Protein AF-A0A838UQ72-F1 (afdb_monomer_lite)

Sequence (145 aa):
MSDSTTVSTTEPTSYPPSIPEDFHILLYGVDNAYLSFDTEVSEAIYERLMEEQYQARKARTDRNAAYCSPWLDAQVYPTGANGFGILINKADTWTIKVQKGNEHRPGVYLEMRSRILHTHPGGVFAATEEAVTWIRETLFVDAPD

Foldseek 3Di:
DDDDDDDDDDDPPPDPPDDPPPPDQPQAFDQKDKDFDQDAFDPVLQVVLVVQLVVQLCCCVVPVDWDQDPQLNWTWHNAADVRFATWTGHPVQWTWGAGGDDPVGHRTIIIGHDPDRHGDRVYPVVVVVVVVVSCCVRRVVVPDD

pLDDT: mean 76.57, std 14.95, range [43.53, 96.38]

Structure (mmCIF, N/CA/C/O backbone):
data_AF-A0A838UQ72-F1
#
_entry.id   AF-A0A838UQ72-F1
#
loop_
_atom_site.group_PDB
_atom_site.id
_atom_site.type_symbol
_atom_site.label_atom_id
_atom_site.label_alt_id
_atom_site.label_comp_id
_atom_site.label_asym_id
_atom_site.label_entity_id
_atom_site.label_seq_id
_atom_site.pdbx_PDB_ins_code
_atom_site.Cartn_x
_atom_site.Cartn_y
_atom_site.Cartn_z
_atom_site.occupancy
_atom_site.B_iso_or_equiv
_atom_site.auth_seq_id
_atom_site.auth_comp_id
_atom_site.auth_asym_id
_atom_site.auth_atom_id
_atom_site.pdbx_PDB_model_num
ATOM 1 N N . MET A 1 1 ? 10.412 -71.325 -40.799 1.00 46.81 1 MET A N 1
ATOM 2 C CA . MET A 1 1 ? 11.378 -70.317 -41.279 1.00 46.81 1 MET A CA 1
ATOM 3 C C . MET A 1 1 ? 10.551 -69.211 -41.928 1.00 46.81 1 MET A C 1
ATOM 5 O O . MET A 1 1 ? 10.383 -69.226 -43.131 1.00 46.81 1 MET A O 1
ATOM 9 N N . SER A 1 2 ? 9.681 -68.536 -41.177 1.00 43.53 2 SER A N 1
ATOM 10 C CA . SER A 1 2 ? 9.929 -67.417 -40.246 1.00 43.53 2 SER A CA 1
ATOM 11 C C . SER A 1 2 ? 9.926 -66.086 -41.002 1.00 43.53 2 SER A C 1
ATOM 13 O O . SER A 1 2 ? 10.975 -65.605 -41.417 1.00 43.53 2 SER A O 1
ATOM 15 N N . ASP A 1 3 ? 8.716 -65.545 -41.178 1.00 44.94 3 ASP A N 1
ATOM 16 C CA . ASP A 1 3 ? 8.443 -64.187 -41.652 1.00 44.94 3 ASP A CA 1
ATOM 17 C C . ASP A 1 3 ? 9.057 -63.160 -40.696 1.00 44.94 3 ASP A C 1
ATOM 19 O O . ASP A 1 3 ? 8.754 -63.137 -39.501 1.00 44.94 3 ASP A O 1
ATOM 23 N N . SER A 1 4 ? 9.922 -62.300 -41.229 1.00 51.72 4 SER A N 1
ATOM 24 C CA . SER A 1 4 ? 10.493 -61.173 -40.496 1.00 51.72 4 SER A CA 1
ATOM 25 C C . SER A 1 4 ? 9.602 -59.954 -40.711 1.00 51.72 4 SER A C 1
ATOM 27 O O . SER A 1 4 ? 9.665 -59.287 -41.741 1.00 51.72 4 SER A O 1
ATOM 29 N N . THR A 1 5 ? 8.727 -59.688 -39.743 1.00 51.62 5 THR A N 1
ATOM 30 C CA . THR A 1 5 ? 7.924 -58.461 -39.698 1.00 51.62 5 THR A CA 1
ATOM 31 C C . THR A 1 5 ? 8.826 -57.318 -39.243 1.00 51.62 5 THR A C 1
ATOM 33 O O . THR A 1 5 ? 9.248 -57.279 -38.088 1.00 51.62 5 THR A O 1
ATOM 36 N N . THR A 1 6 ? 9.149 -56.385 -40.136 1.00 52.19 6 THR A N 1
ATOM 37 C CA . THR A 1 6 ? 9.863 -55.160 -39.760 1.00 52.19 6 THR A CA 1
ATOM 38 C C . THR A 1 6 ? 8.868 -54.187 -39.129 1.00 52.19 6 THR A C 1
ATOM 40 O O . THR A 1 6 ? 8.055 -53.576 -39.817 1.00 52.19 6 THR A O 1
ATOM 43 N N . VAL A 1 7 ? 8.899 -54.070 -37.801 1.00 52.47 7 VAL A N 1
ATOM 44 C CA . VAL A 1 7 ? 8.164 -53.042 -37.053 1.00 52.47 7 VAL A CA 1
ATOM 45 C C . VAL A 1 7 ? 8.891 -51.712 -37.247 1.00 52.47 7 VAL A C 1
ATOM 47 O O . VAL A 1 7 ? 10.015 -51.541 -36.784 1.00 52.47 7 VAL A O 1
ATOM 50 N N . SER A 1 8 ? 8.260 -50.778 -37.957 1.00 48.88 8 SER A N 1
ATOM 51 C CA . SER A 1 8 ? 8.729 -49.396 -38.062 1.00 48.88 8 SER A CA 1
ATOM 52 C C . SER A 1 8 ? 8.309 -48.634 -36.807 1.00 48.88 8 SER A C 1
ATOM 54 O O . SER A 1 8 ? 7.170 -48.185 -36.697 1.00 48.88 8 SER A O 1
ATOM 56 N N . THR A 1 9 ? 9.222 -48.501 -35.851 1.00 47.47 9 THR A N 1
ATOM 57 C CA . THR A 1 9 ? 9.041 -47.653 -34.669 1.00 47.47 9 THR A CA 1
ATOM 58 C C . THR A 1 9 ? 9.218 -46.191 -35.081 1.00 47.47 9 THR A C 1
ATOM 60 O O . THR A 1 9 ? 10.336 -45.699 -35.183 1.00 47.47 9 THR A O 1
ATOM 63 N N . THR A 1 10 ? 8.125 -45.485 -35.362 1.00 50.22 10 THR A N 1
ATOM 64 C CA . THR A 1 10 ? 8.138 -44.017 -35.439 1.00 50.22 10 THR A CA 1
ATOM 65 C C . THR A 1 10 ? 8.247 -43.451 -34.025 1.00 50.22 10 THR A C 1
ATOM 67 O O . THR A 1 10 ? 7.302 -43.561 -33.243 1.00 50.22 10 THR A O 1
ATOM 70 N N . GLU A 1 11 ? 9.397 -42.868 -33.687 1.00 54.97 11 GLU A N 1
ATOM 71 C CA . GLU A 1 11 ? 9.562 -42.056 -32.478 1.00 54.97 11 GLU A CA 1
ATOM 72 C C . GLU A 1 11 ? 8.678 -40.796 -32.556 1.00 54.97 11 GLU A C 1
ATOM 74 O O . GLU A 1 11 ? 8.697 -40.105 -33.578 1.00 54.97 11 GLU A O 1
ATOM 79 N N . PRO A 1 12 ? 7.926 -40.435 -31.501 1.00 48.88 12 PRO A N 1
ATOM 80 C CA . PRO A 1 12 ? 7.257 -39.147 -31.430 1.00 48.88 12 PRO A CA 1
ATOM 81 C C . PRO A 1 12 ? 8.256 -38.094 -30.933 1.00 48.88 12 PRO A C 1
ATOM 83 O O . PRO A 1 12 ? 8.276 -37.740 -29.757 1.00 48.88 12 PRO A O 1
ATOM 86 N N . THR A 1 13 ? 9.103 -37.572 -31.817 1.00 53.75 13 THR A N 1
ATOM 87 C CA . THR A 1 13 ? 9.918 -36.382 -31.527 1.00 53.75 13 THR A CA 1
ATOM 88 C C . THR A 1 13 ? 9.158 -35.119 -31.919 1.00 53.75 13 THR A C 1
ATOM 90 O O . THR A 1 13 ? 9.531 -34.398 -32.839 1.00 53.75 13 THR A O 1
ATOM 93 N N . SER A 1 14 ? 8.074 -34.811 -31.202 1.00 50.12 14 SER A N 1
ATOM 94 C CA . SER A 1 14 ? 7.552 -33.442 -31.193 1.00 50.12 14 SER A CA 1
ATOM 95 C C . SER A 1 14 ? 8.212 -32.686 -30.043 1.00 50.12 14 SER A C 1
ATOM 97 O O . SER A 1 14 ? 7.702 -32.656 -28.921 1.00 50.12 14 SER A O 1
ATOM 99 N N . TYR A 1 15 ? 9.370 -32.085 -30.317 1.00 53.12 15 TYR A N 1
ATOM 100 C CA . TYR A 1 15 ? 9.830 -30.954 -29.515 1.00 53.12 15 TYR A CA 1
ATOM 101 C C . TYR A 1 15 ? 8.712 -29.897 -29.490 1.00 53.12 15 TYR A C 1
ATOM 103 O O . TYR A 1 15 ? 8.021 -29.738 -30.504 1.00 53.12 15 TYR A O 1
ATOM 111 N N . PRO A 1 16 ? 8.492 -29.184 -28.368 1.00 59.47 16 PRO A N 1
ATOM 112 C CA . PRO A 1 16 ? 7.578 -28.051 -28.3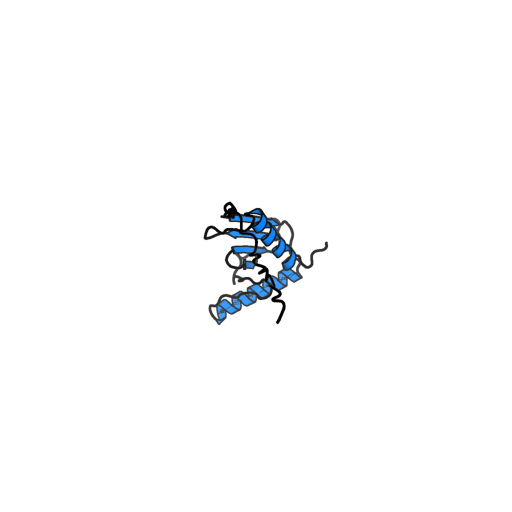90 1.00 59.47 16 PRO A CA 1
ATOM 113 C C . PRO A 1 16 ? 8.030 -27.082 -29.494 1.00 59.47 16 PRO A C 1
ATOM 115 O O . PRO A 1 16 ? 9.238 -26.973 -29.733 1.00 59.47 16 PRO A O 1
ATOM 118 N N . PRO A 1 17 ? 7.092 -26.421 -30.197 1.00 60.09 17 PRO A N 1
ATOM 119 C CA . PRO A 1 17 ? 7.436 -25.524 -31.290 1.00 60.09 17 PRO A CA 1
ATOM 120 C C . PRO A 1 17 ? 8.491 -24.526 -30.811 1.00 60.09 17 PRO A C 1
ATOM 122 O O . PRO A 1 17 ? 8.327 -23.885 -29.771 1.00 60.09 17 PRO A O 1
ATOM 125 N N . SER A 1 18 ? 9.596 -24.451 -31.555 1.00 65.62 18 SER A N 1
ATOM 126 C CA . SER A 1 18 ? 10.668 -23.490 -31.324 1.00 65.62 18 SER A CA 1
ATOM 127 C C . SER A 1 18 ? 10.061 -22.094 -31.258 1.00 65.62 18 SER A C 1
ATOM 129 O O . SER A 1 18 ? 9.354 -21.689 -32.185 1.00 65.62 18 SER A O 1
ATOM 131 N N . ILE A 1 19 ? 10.314 -21.381 -30.159 1.00 62.75 19 ILE A N 1
ATOM 132 C CA . ILE A 1 19 ? 9.922 -19.978 -30.019 1.00 62.75 19 ILE A CA 1
ATOM 133 C C . ILE A 1 19 ? 10.495 -19.234 -31.239 1.00 62.75 19 ILE A C 1
ATOM 135 O O . ILE A 1 19 ? 11.691 -19.387 -31.498 1.00 62.75 19 ILE A O 1
ATOM 139 N N . PRO A 1 20 ? 9.674 -18.504 -32.017 1.00 69.44 20 PRO A N 1
ATOM 140 C CA . PRO A 1 20 ? 10.144 -17.794 -33.202 1.00 69.44 20 PRO A CA 1
ATOM 141 C C . PRO A 1 20 ? 11.342 -16.898 -32.870 1.00 69.44 20 PRO A C 1
ATOM 143 O O . PRO A 1 20 ? 11.333 -16.236 -31.831 1.00 69.44 20 PRO A O 1
ATOM 146 N N . GLU A 1 21 ? 12.344 -16.859 -33.755 1.00 60.59 21 GLU A N 1
ATOM 147 C CA . GLU A 1 21 ? 13.595 -16.101 -33.560 1.00 60.59 21 GLU A CA 1
ATOM 148 C C . GLU A 1 21 ? 13.372 -14.587 -33.342 1.00 60.59 21 GLU A C 1
ATOM 150 O O . GLU A 1 21 ? 14.236 -13.923 -32.776 1.00 60.59 21 GLU A O 1
ATOM 155 N N . ASP A 1 22 ? 12.179 -14.075 -33.670 1.00 60.88 22 ASP A N 1
ATOM 156 C CA . ASP A 1 22 ? 11.775 -12.669 -33.515 1.00 60.88 22 ASP A CA 1
ATOM 157 C C . ASP A 1 22 ? 10.886 -12.398 -32.280 1.00 60.88 22 ASP A C 1
ATOM 159 O O . ASP A 1 22 ? 10.199 -11.373 -32.204 1.00 60.88 22 ASP A O 1
ATOM 163 N N . PHE A 1 23 ? 10.843 -13.300 -31.290 1.00 53.09 23 PHE A N 1
ATOM 164 C CA . PHE A 1 23 ? 10.134 -13.027 -30.036 1.00 53.09 23 PHE A CA 1
ATOM 165 C C . PHE A 1 23 ? 10.929 -12.046 -29.162 1.00 53.09 23 PHE A C 1
ATOM 167 O O . PHE A 1 23 ? 11.690 -12.422 -28.270 1.00 53.09 23 PHE A O 1
ATOM 174 N N . HIS A 1 24 ? 10.737 -10.754 -29.410 1.00 53.19 24 HIS A N 1
ATOM 175 C CA . HIS A 1 24 ? 11.262 -9.698 -28.557 1.00 53.19 24 HIS A CA 1
ATOM 176 C C . HIS A 1 24 ? 10.259 -9.375 -27.448 1.00 53.19 24 HIS A C 1
ATOM 178 O O . HIS A 1 24 ? 9.195 -8.806 -27.698 1.00 53.19 24 HIS A O 1
ATOM 184 N N . ILE A 1 25 ? 10.612 -9.682 -26.197 1.00 56.59 25 ILE A N 1
ATOM 185 C CA . ILE A 1 25 ? 9.906 -9.108 -25.050 1.00 56.59 25 ILE A CA 1
ATOM 186 C C . ILE A 1 25 ? 10.309 -7.636 -24.983 1.00 56.59 25 ILE A C 1
ATOM 188 O O . ILE A 1 25 ? 11.408 -7.296 -24.541 1.00 56.59 25 ILE A O 1
ATOM 192 N N . LEU A 1 26 ? 9.423 -6.752 -25.440 1.00 54.09 26 LEU A N 1
ATOM 193 C CA . LEU A 1 26 ? 9.561 -5.319 -25.214 1.00 54.09 26 LEU A CA 1
ATOM 194 C C . LEU A 1 26 ? 9.296 -5.050 -23.734 1.00 54.09 26 LEU A C 1
ATOM 196 O O . LEU A 1 26 ? 8.167 -4.864 -23.282 1.00 54.09 26 LEU A O 1
ATOM 200 N N . LEU A 1 27 ? 10.378 -5.085 -22.970 1.00 53.78 27 LEU A N 1
ATOM 201 C CA . LEU A 1 27 ? 10.423 -4.674 -21.584 1.00 53.78 27 LEU A CA 1
ATOM 202 C C . LEU A 1 27 ? 10.316 -3.143 -21.531 1.00 53.78 27 LEU A C 1
ATOM 204 O O . LEU A 1 27 ? 11.317 -2.433 -21.458 1.00 53.78 27 LEU A O 1
ATOM 208 N N . TYR A 1 28 ? 9.094 -2.620 -21.620 1.00 54.75 28 TYR A N 1
ATOM 209 C CA . TYR A 1 28 ? 8.838 -1.205 -21.371 1.00 54.75 28 TYR A CA 1
ATOM 210 C C . TYR A 1 28 ? 9.073 -0.936 -19.885 1.00 54.75 28 TYR A C 1
ATOM 212 O O . TYR A 1 28 ? 8.331 -1.424 -19.030 1.00 54.75 28 TYR A O 1
ATOM 220 N N . GLY A 1 29 ? 10.150 -0.215 -19.585 1.00 59.41 29 GLY A N 1
ATOM 221 C CA . GLY A 1 29 ? 10.480 0.165 -18.223 1.00 59.41 29 GLY A CA 1
ATOM 222 C C . GLY A 1 29 ? 9.523 1.233 -17.708 1.00 59.41 29 GLY A C 1
ATOM 223 O O . GLY A 1 29 ? 9.263 2.218 -18.398 1.00 59.41 29 GLY A O 1
ATOM 224 N N . VAL A 1 30 ? 8.991 1.033 -16.506 1.00 62.12 30 VAL A N 1
ATOM 225 C CA . VAL A 1 30 ? 8.250 2.076 -15.791 1.00 62.12 30 VAL A CA 1
ATOM 226 C C . VAL A 1 30 ? 9.215 2.727 -14.814 1.00 62.12 30 VAL A C 1
ATOM 228 O O . VAL A 1 30 ? 9.638 2.092 -13.849 1.00 62.12 30 VAL A O 1
ATOM 231 N N . ASP A 1 31 ? 9.561 3.989 -15.060 1.00 63.53 31 ASP A N 1
ATOM 232 C CA . ASP A 1 31 ? 10.383 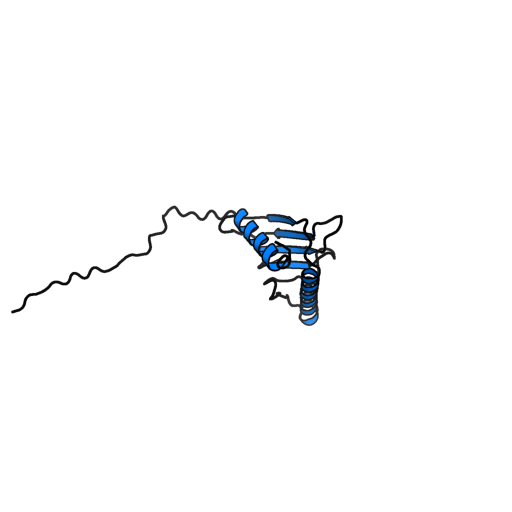4.753 -14.119 1.00 63.53 31 ASP A CA 1
ATOM 233 C C . ASP A 1 31 ? 9.539 5.195 -12.924 1.00 63.53 31 ASP A C 1
ATOM 235 O O . ASP A 1 31 ? 9.890 4.943 -11.776 1.00 63.53 31 ASP A O 1
ATOM 239 N N . ASN A 1 32 ? 8.389 5.826 -13.171 1.00 71.56 32 ASN A N 1
ATOM 240 C CA . ASN A 1 32 ? 7.461 6.199 -12.111 1.00 71.56 32 ASN A CA 1
ATOM 241 C C . ASN A 1 32 ? 6.017 6.200 -12.617 1.00 71.56 32 ASN A C 1
ATOM 243 O O . ASN A 1 32 ? 5.757 6.576 -13.761 1.00 71.56 32 ASN A O 1
ATOM 247 N N . ALA A 1 33 ? 5.078 5.847 -11.743 1.00 74.25 33 ALA A N 1
ATOM 248 C CA . ALA A 1 33 ? 3.650 6.044 -11.964 1.00 74.25 33 ALA A CA 1
ATOM 249 C C . ALA A 1 33 ? 2.990 6.571 -10.690 1.00 74.25 33 ALA A C 1
ATOM 251 O O . ALA A 1 33 ? 3.330 6.180 -9.573 1.00 74.25 33 ALA A O 1
ATOM 252 N N . TYR A 1 34 ? 2.036 7.471 -10.874 1.00 77.94 34 TYR A N 1
ATOM 253 C CA . TYR A 1 34 ? 1.326 8.140 -9.798 1.00 77.94 34 TYR A CA 1
ATOM 254 C C . TYR A 1 34 ? -0.161 7.929 -10.016 1.00 77.94 34 TYR A C 1
ATOM 256 O O . TYR A 1 34 ? -0.691 8.352 -11.043 1.00 77.94 34 TYR A O 1
ATOM 264 N N . LEU A 1 35 ? -0.821 7.273 -9.066 1.00 79.44 35 LEU A N 1
ATOM 265 C CA . LEU A 1 35 ? -2.254 7.006 -9.123 1.00 79.44 35 LEU A CA 1
ATOM 266 C C . LEU A 1 35 ? -2.910 7.563 -7.864 1.00 79.44 35 LEU A C 1
ATOM 268 O O . LEU A 1 35 ? -2.398 7.420 -6.754 1.00 79.44 35 LEU A O 1
ATOM 272 N N . SER A 1 36 ? -4.062 8.195 -8.029 1.00 82.12 36 SER A N 1
ATOM 273 C CA . SER A 1 36 ? -4.854 8.716 -6.922 1.00 82.12 36 SER A CA 1
ATOM 274 C C . SER A 1 36 ? -6.314 8.382 -7.133 1.00 82.12 36 SER A C 1
ATOM 276 O O . SER A 1 36 ? -6.835 8.594 -8.227 1.00 82.12 36 SER A O 1
ATOM 278 N N . PHE A 1 37 ? -6.967 7.925 -6.073 1.00 81.56 37 PHE A N 1
ATOM 279 C CA . PHE A 1 37 ? -8.370 7.544 -6.089 1.00 81.56 37 PHE A CA 1
ATOM 280 C C . PHE A 1 37 ? -9.116 8.397 -5.075 1.00 81.56 37 PHE A C 1
ATOM 282 O O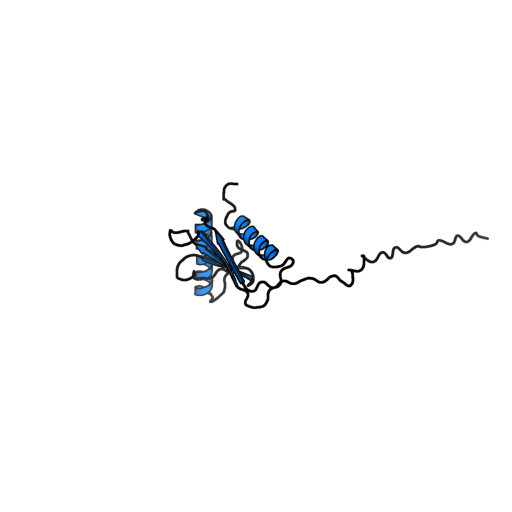 . PHE A 1 37 ? -8.750 8.434 -3.897 1.00 81.56 37 PHE A O 1
ATOM 289 N N . ASP A 1 38 ? -10.172 9.068 -5.528 1.00 82.25 38 ASP A N 1
ATOM 290 C CA . ASP A 1 38 ? -11.041 9.892 -4.681 1.00 82.25 38 ASP A CA 1
ATOM 291 C C . ASP A 1 38 ? -12.071 9.037 -3.923 1.00 82.25 38 ASP A C 1
ATOM 293 O O . ASP A 1 38 ? -13.250 9.356 -3.814 1.00 82.25 38 ASP A O 1
ATOM 297 N N . THR A 1 39 ? -11.632 7.868 -3.465 1.00 82.06 39 THR A N 1
ATOM 298 C CA . THR A 1 39 ? -12.447 6.902 -2.735 1.00 82.06 39 THR A CA 1
ATOM 299 C C . THR A 1 39 ? -11.725 6.560 -1.447 1.00 82.06 39 THR A C 1
ATOM 301 O O . THR A 1 39 ? -10.516 6.309 -1.434 1.00 82.06 39 THR A O 1
ATOM 304 N N . GLU A 1 40 ? -12.469 6.590 -0.351 1.00 83.56 40 GLU A N 1
ATOM 305 C CA . GLU A 1 40 ? -11.965 6.246 0.969 1.00 83.56 40 GLU A CA 1
ATOM 306 C C . GLU A 1 40 ? -12.138 4.753 1.228 1.00 83.56 40 GLU A C 1
ATOM 308 O O . GLU A 1 40 ? -13.155 4.165 0.862 1.00 83.56 40 GLU A O 1
ATOM 313 N N . VAL A 1 41 ? -11.149 4.147 1.885 1.00 85.94 41 VAL A N 1
ATOM 314 C CA . VAL A 1 41 ? -11.314 2.800 2.438 1.00 85.94 41 VAL A CA 1
ATOM 315 C C . VAL A 1 41 ? -12.338 2.834 3.571 1.00 85.94 41 VAL A C 1
ATOM 317 O O . VAL A 1 41 ? -12.494 3.856 4.246 1.00 85.94 41 VAL A O 1
ATOM 320 N N . SER A 1 42 ? -13.016 1.715 3.809 1.00 88.38 42 SER A N 1
ATOM 321 C CA . SER A 1 42 ? -13.948 1.610 4.930 1.00 88.38 42 SER A CA 1
ATOM 322 C C . SER A 1 42 ? -13.245 1.809 6.281 1.00 88.38 42 SER A C 1
ATOM 324 O O . SER A 1 42 ? -12.026 1.648 6.405 1.00 88.38 42 SER A O 1
ATOM 326 N N . GLU A 1 43 ? -14.017 2.104 7.332 1.00 87.44 43 GLU A N 1
ATOM 327 C CA . GLU A 1 43 ? -13.470 2.204 8.693 1.00 87.44 43 GLU A CA 1
ATOM 328 C C . GLU A 1 43 ? -12.809 0.889 9.131 1.00 87.44 43 GLU A C 1
ATOM 330 O O . GLU A 1 43 ? -11.726 0.910 9.705 1.00 87.44 43 GLU A O 1
ATOM 335 N N . ALA A 1 44 ? -13.403 -0.260 8.792 1.00 91.38 44 ALA A N 1
ATOM 336 C CA . ALA A 1 44 ? -12.868 -1.571 9.155 1.00 91.38 44 ALA A CA 1
ATOM 337 C C . ALA A 1 44 ? -11.506 -1.843 8.493 1.00 91.38 44 ALA A C 1
ATOM 339 O O . ALA A 1 44 ? -10.574 -2.329 9.141 1.00 91.38 44 ALA A O 1
ATOM 340 N N . ILE A 1 45 ? -11.361 -1.493 7.210 1.00 91.50 45 ILE A N 1
ATOM 341 C CA . ILE A 1 45 ? -10.076 -1.578 6.509 1.00 91.50 45 ILE A CA 1
ATOM 342 C C . ILE A 1 45 ? -9.075 -0.593 7.114 1.00 91.50 45 ILE A C 1
ATOM 344 O O . ILE A 1 45 ? -7.919 -0.957 7.342 1.00 91.50 45 ILE A O 1
ATOM 348 N N . TYR A 1 46 ? -9.504 0.631 7.424 1.00 88.06 46 TYR A N 1
ATOM 349 C CA . TYR A 1 46 ? -8.643 1.640 8.032 1.00 88.06 46 TYR A CA 1
ATOM 350 C C . TYR A 1 46 ? -8.113 1.212 9.408 1.00 88.06 46 TYR A C 1
ATOM 352 O O . TYR A 1 46 ? -6.911 1.300 9.661 1.00 88.06 46 TYR A O 1
ATOM 360 N N . GLU A 1 47 ? -8.967 0.686 10.284 1.00 90.06 47 GLU A N 1
ATOM 361 C CA . GLU A 1 47 ? -8.572 0.161 11.595 1.00 90.06 47 GLU A CA 1
ATOM 362 C C . GLU A 1 47 ? -7.563 -0.983 11.466 1.00 90.06 47 GLU A C 1
ATOM 364 O O . GLU A 1 47 ? -6.537 -0.994 12.155 1.00 90.06 47 GLU A O 1
ATOM 369 N N . ARG A 1 48 ? -7.790 -1.907 10.523 1.00 93.12 48 ARG A N 1
ATOM 370 C CA . ARG A 1 48 ? -6.845 -2.991 10.240 1.00 93.12 48 ARG A CA 1
ATOM 371 C C . ARG A 1 48 ? -5.492 -2.455 9.775 1.00 93.12 48 ARG A C 1
ATOM 373 O O . ARG A 1 48 ? -4.458 -2.915 10.251 1.00 93.12 48 ARG A O 1
ATOM 380 N N . LEU A 1 49 ? -5.475 -1.451 8.898 1.00 91.25 49 LEU A N 1
ATOM 381 C CA . LEU A 1 49 ? -4.240 -0.782 8.474 1.00 91.25 49 LEU A CA 1
ATOM 382 C C . LEU A 1 49 ? -3.509 -0.125 9.657 1.00 91.25 49 LEU A C 1
ATOM 384 O O . LEU A 1 49 ? -2.283 -0.209 9.751 1.00 91.25 49 LEU A O 1
ATOM 388 N N . MET A 1 50 ? -4.236 0.498 10.586 1.00 90.44 50 MET A N 1
ATOM 389 C CA . MET A 1 50 ? -3.638 1.090 11.786 1.00 90.44 50 MET A CA 1
ATOM 390 C C . MET A 1 50 ? -3.003 0.037 12.703 1.00 90.44 50 MET A C 1
ATOM 392 O O . MET A 1 50 ? -1.930 0.294 13.262 1.00 90.44 50 MET A O 1
ATOM 396 N N . GLU A 1 51 ? -3.610 -1.147 12.808 1.00 93.50 51 GLU A N 1
ATOM 397 C CA . GLU A 1 51 ? -3.039 -2.288 13.528 1.00 93.50 51 GLU A CA 1
ATOM 398 C C . GLU A 1 51 ? -1.743 -2.782 12.864 1.00 93.50 51 GLU A C 1
ATOM 400 O O . GLU A 1 51 ? -0.723 -2.936 13.535 1.00 93.50 51 GLU A O 1
ATOM 405 N N . GLU A 1 52 ? -1.710 -2.927 11.536 1.00 94.94 52 GLU A N 1
ATOM 406 C CA . GLU A 1 52 ? -0.482 -3.296 10.810 1.00 94.94 52 GLU A CA 1
ATOM 407 C C . GLU A 1 52 ? 0.652 -2.277 11.041 1.00 94.94 52 GLU A C 1
ATOM 409 O O . GLU A 1 52 ? 1.810 -2.644 11.267 1.00 94.94 52 GLU A O 1
ATOM 414 N N . GLN A 1 53 ? 0.334 -0.976 11.055 1.00 93.12 53 GLN A N 1
ATOM 415 C CA . GLN A 1 53 ? 1.313 0.067 11.378 1.00 93.12 53 GLN A CA 1
ATOM 416 C C . GLN A 1 53 ? 1.771 -0.002 12.843 1.00 93.12 53 GLN A C 1
ATOM 418 O O . GLN A 1 53 ? 2.926 0.308 13.156 1.00 93.12 53 GLN A O 1
ATOM 423 N N . TYR A 1 54 ? 0.883 -0.368 13.767 1.00 93.75 54 TYR A N 1
ATOM 424 C CA . TYR A 1 54 ? 1.247 -0.600 15.162 1.00 93.75 54 TYR A CA 1
ATOM 425 C C . TYR A 1 54 ? 2.228 -1.775 15.291 1.00 93.75 54 TYR A C 1
ATOM 427 O O . TYR A 1 54 ? 3.268 -1.625 15.942 1.00 93.75 54 TYR A O 1
ATOM 435 N N . GLN A 1 55 ? 1.985 -2.888 14.593 1.00 95.88 55 GLN A N 1
ATOM 436 C CA . GLN A 1 55 ? 2.915 -4.021 14.550 1.00 95.88 55 GLN A CA 1
ATOM 437 C C . GLN A 1 55 ? 4.277 -3.627 13.965 1.00 95.88 55 GLN A C 1
ATOM 439 O O . GLN A 1 55 ? 5.317 -4.000 14.516 1.00 95.88 55 GLN A O 1
ATOM 444 N N . ALA A 1 56 ? 4.298 -2.789 12.924 1.00 95.19 56 ALA A N 1
ATOM 445 C CA . ALA A 1 56 ? 5.540 -2.241 12.380 1.00 95.19 56 ALA A CA 1
ATOM 446 C C . ALA A 1 56 ? 6.319 -1.400 13.401 1.00 95.19 56 ALA A C 1
ATOM 448 O O . ALA A 1 56 ? 7.535 -1.564 13.548 1.00 95.19 56 ALA A O 1
ATOM 449 N N . ARG A 1 57 ? 5.630 -0.528 14.152 1.00 94.81 57 ARG A N 1
ATOM 450 C CA . ARG A 1 57 ? 6.239 0.256 15.241 1.00 94.81 57 ARG A CA 1
ATOM 451 C C . ARG A 1 57 ? 6.815 -0.646 16.320 1.00 94.81 57 ARG A C 1
ATOM 453 O O . ARG A 1 57 ? 7.958 -0.451 16.723 1.00 94.81 57 ARG A O 1
ATOM 460 N N . LYS A 1 58 ? 6.058 -1.655 16.744 1.00 96.19 58 LYS A N 1
ATOM 461 C CA . LYS A 1 58 ? 6.492 -2.620 17.752 1.00 96.19 58 LYS A CA 1
ATOM 462 C C . LYS A 1 58 ? 7.724 -3.405 17.295 1.00 96.19 58 LYS A C 1
ATOM 464 O O . LYS A 1 58 ? 8.710 -3.468 18.019 1.00 96.19 58 LYS A O 1
ATOM 469 N N . ALA A 1 59 ? 7.727 -3.930 16.068 1.00 96.38 59 ALA A N 1
ATOM 470 C CA . ALA A 1 59 ? 8.879 -4.642 15.511 1.00 96.38 59 ALA A CA 1
ATOM 471 C C . ALA A 1 59 ? 10.144 -3.768 15.464 1.00 96.38 59 ALA A C 1
ATOM 473 O O . ALA A 1 59 ? 11.242 -4.246 15.776 1.00 96.38 59 ALA A O 1
ATOM 474 N N . ARG A 1 60 ? 9.984 -2.482 15.125 1.00 96.06 60 ARG A N 1
ATOM 475 C CA . ARG A 1 60 ? 11.080 -1.513 15.114 1.00 96.06 60 ARG A CA 1
ATOM 476 C C . ARG A 1 60 ? 11.597 -1.214 16.520 1.00 96.06 60 ARG A C 1
ATOM 478 O O . ARG A 1 60 ? 12.807 -1.220 16.713 1.00 96.06 60 ARG A O 1
ATOM 485 N N . THR A 1 61 ? 10.715 -0.976 17.484 1.00 95.44 61 THR A N 1
ATOM 486 C CA . THR A 1 61 ? 11.098 -0.644 18.866 1.00 95.44 61 THR A CA 1
ATOM 487 C C . THR A 1 61 ? 11.723 -1.833 19.589 1.00 95.44 61 THR A C 1
ATOM 489 O O . THR A 1 61 ? 12.784 -1.693 20.188 1.00 95.44 61 THR A O 1
ATOM 492 N N . ASP A 1 62 ? 11.106 -3.011 19.497 1.00 96.06 62 ASP A N 1
ATOM 493 C CA . ASP A 1 62 ? 11.496 -4.171 20.302 1.00 96.06 62 ASP A CA 1
ATOM 494 C C . ASP A 1 62 ? 12.754 -4.859 19.757 1.00 96.06 62 ASP A C 1
ATOM 496 O O . ASP A 1 62 ? 13.526 -5.451 20.509 1.00 96.06 62 ASP A O 1
ATOM 500 N N . ARG A 1 63 ? 12.935 -4.844 18.429 1.00 95.06 63 ARG A N 1
ATOM 501 C CA . ARG A 1 63 ? 13.935 -5.681 17.740 1.00 95.06 63 ARG A CA 1
ATOM 502 C C . ARG A 1 63 ? 14.744 -4.948 16.672 1.00 95.06 63 ARG A C 1
ATOM 504 O O . ARG A 1 63 ? 15.567 -5.578 16.016 1.00 95.06 63 ARG A O 1
ATOM 511 N N . ASN A 1 64 ? 14.503 -3.653 16.454 1.00 94.62 64 ASN A N 1
ATOM 512 C CA . ASN A 1 64 ? 15.073 -2.890 15.336 1.00 94.62 64 ASN A CA 1
ATOM 513 C C . ASN A 1 64 ? 14.854 -3.564 13.962 1.00 94.62 64 ASN A C 1
ATOM 515 O O . ASN A 1 64 ? 15.680 -3.445 13.058 1.00 94.62 64 ASN A O 1
ATOM 519 N N . ALA A 1 65 ? 13.734 -4.275 13.802 1.00 94.00 65 ALA A N 1
ATOM 520 C CA . ALA A 1 65 ? 13.441 -5.085 12.624 1.00 94.00 65 ALA A CA 1
ATOM 521 C C . ALA A 1 65 ? 12.381 -4.435 11.722 1.00 94.00 65 ALA A C 1
ATOM 523 O O . ALA A 1 65 ? 11.559 -3.638 12.179 1.00 94.00 65 ALA A O 1
ATOM 524 N N . ALA A 1 66 ? 12.397 -4.799 10.438 1.00 94.06 66 ALA A N 1
ATOM 525 C CA . ALA A 1 66 ? 11.281 -4.539 9.535 1.00 94.06 66 ALA A CA 1
ATOM 526 C C . ALA A 1 66 ? 10.103 -5.473 9.862 1.00 94.06 66 ALA A C 1
ATOM 528 O O . ALA A 1 66 ? 10.301 -6.584 10.358 1.00 94.06 66 ALA A O 1
ATOM 529 N N . TYR A 1 67 ? 8.885 -5.020 9.571 1.00 95.31 67 TYR A N 1
ATOM 530 C CA . TYR A 1 67 ? 7.672 -5.824 9.676 1.00 95.31 67 TYR A CA 1
ATOM 531 C C . TYR A 1 67 ? 7.061 -6.013 8.292 1.00 95.31 67 TYR A C 1
ATOM 533 O O . TYR A 1 67 ? 6.828 -5.036 7.575 1.00 95.31 67 TYR A O 1
ATOM 541 N N . CYS A 1 68 ? 6.800 -7.270 7.947 1.00 95.06 68 CYS A N 1
ATOM 542 C CA . CYS A 1 68 ? 6.068 -7.650 6.750 1.00 95.06 68 CYS A CA 1
ATOM 543 C C . CYS A 1 68 ? 4.696 -8.159 7.180 1.00 95.06 68 CYS A C 1
ATOM 545 O O . CYS A 1 68 ? 4.606 -9.139 7.920 1.00 95.06 68 CYS A O 1
ATOM 547 N N . SER A 1 69 ? 3.650 -7.470 6.735 1.00 95.38 69 SER A N 1
ATOM 548 C CA . SER A 1 69 ? 2.268 -7.843 6.996 1.00 95.38 69 SER A CA 1
ATOM 549 C C . SER A 1 69 ? 1.909 -9.098 6.199 1.00 95.38 69 SER A C 1
ATOM 551 O O . SER A 1 69 ? 2.019 -9.070 4.971 1.00 95.38 69 SER A O 1
ATOM 553 N N . PRO A 1 70 ? 1.431 -10.175 6.848 1.00 94.19 70 PRO A N 1
ATOM 554 C CA . PRO A 1 70 ? 0.920 -11.347 6.140 1.00 94.19 70 PRO A CA 1
ATOM 555 C C . PRO A 1 70 ? -0.352 -11.051 5.340 1.00 94.19 70 PRO A C 1
ATOM 557 O O . PRO A 1 70 ? -0.625 -11.726 4.357 1.00 94.19 70 PRO A O 1
ATOM 560 N N . TRP A 1 71 ? -1.140 -10.058 5.763 1.00 94.00 71 TRP A N 1
ATOM 561 C CA . TRP A 1 71 ? -2.362 -9.666 5.064 1.00 94.00 71 TRP A CA 1
ATOM 562 C C . TRP A 1 71 ? -2.063 -8.886 3.787 1.00 94.00 71 TRP A C 1
ATOM 564 O O . TRP A 1 71 ? -2.635 -9.180 2.744 1.00 94.00 71 TRP A O 1
ATOM 574 N N . LEU A 1 72 ? -1.167 -7.903 3.873 1.00 91.75 72 LEU A N 1
ATOM 575 C CA . LEU A 1 72 ? -0.820 -7.058 2.729 1.00 91.75 72 LEU A CA 1
ATOM 576 C C . LEU A 1 72 ? 0.218 -7.717 1.811 1.00 91.75 72 LEU A C 1
ATOM 578 O O . LEU A 1 72 ? 0.477 -7.209 0.720 1.00 91.75 72 LEU A O 1
ATOM 582 N N . ASP A 1 73 ? 0.848 -8.802 2.279 1.00 91.62 73 ASP A N 1
ATOM 583 C CA . ASP A 1 73 ? 2.023 -9.423 1.664 1.00 91.62 73 ASP A CA 1
ATOM 584 C C . ASP A 1 73 ? 3.107 -8.373 1.341 1.00 91.62 73 ASP A C 1
ATOM 586 O O . ASP A 1 73 ? 3.701 -8.324 0.262 1.00 91.62 73 ASP A O 1
ATOM 590 N N . ALA A 1 74 ? 3.299 -7.433 2.268 1.00 91.19 74 ALA A N 1
ATOM 591 C CA . ALA A 1 74 ? 4.066 -6.217 2.042 1.00 91.19 74 ALA A CA 1
ATOM 592 C C . ALA A 1 74 ? 4.774 -5.754 3.313 1.00 91.19 74 ALA A C 1
ATOM 594 O O . ALA A 1 74 ? 4.302 -5.978 4.432 1.00 91.19 74 ALA A O 1
ATOM 595 N N . GLN A 1 75 ? 5.887 -5.046 3.147 1.00 93.12 75 GLN A N 1
ATOM 596 C CA . GLN A 1 75 ? 6.525 -4.354 4.255 1.00 93.12 75 GLN A CA 1
ATOM 597 C C . GLN A 1 75 ? 5.685 -3.136 4.646 1.00 93.12 75 GLN A C 1
ATOM 599 O O . GLN A 1 75 ? 5.341 -2.313 3.803 1.00 93.12 75 GLN A O 1
ATOM 604 N N . VAL A 1 76 ? 5.409 -2.973 5.937 1.00 93.62 76 VAL A N 1
ATOM 605 C CA . VAL A 1 76 ? 4.725 -1.784 6.463 1.00 93.62 76 VAL A CA 1
ATOM 606 C C . VAL A 1 76 ? 5.738 -0.908 7.184 1.00 93.62 76 VAL A C 1
ATOM 608 O O . VAL A 1 76 ? 6.515 -1.383 8.018 1.00 93.62 76 VAL A O 1
ATOM 611 N N . TYR A 1 77 ? 5.751 0.387 6.872 1.00 91.75 77 TYR A N 1
ATOM 612 C CA . TYR A 1 77 ? 6.620 1.324 7.575 1.00 91.75 77 TYR A CA 1
ATOM 613 C C . TYR A 1 77 ? 6.043 1.681 8.952 1.00 91.75 77 TYR A C 1
ATOM 615 O O . TYR A 1 77 ? 4.836 1.893 9.086 1.00 91.75 77 TYR A O 1
ATOM 623 N N . PRO A 1 78 ? 6.897 1.836 9.982 1.00 90.44 78 PRO A N 1
ATOM 624 C CA . PRO A 1 78 ? 6.456 2.180 11.335 1.00 90.44 78 PRO A CA 1
ATOM 625 C C . PRO A 1 78 ? 5.880 3.602 11.434 1.00 90.44 78 PRO A C 1
ATOM 627 O O . PRO A 1 78 ? 5.199 3.936 12.399 1.00 90.44 78 PRO A O 1
ATOM 630 N N . THR A 1 79 ? 6.154 4.458 10.452 1.00 86.12 79 THR A N 1
ATOM 631 C CA . THR A 1 79 ? 5.682 5.843 10.407 1.00 86.12 79 THR A CA 1
ATOM 632 C C . THR A 1 79 ? 5.061 6.141 9.053 1.00 86.12 79 THR A C 1
ATOM 634 O O . THR A 1 79 ? 5.603 5.746 8.021 1.00 86.12 79 THR A O 1
ATOM 637 N N . GLY A 1 80 ? 3.951 6.876 9.058 1.00 76.00 80 GLY A N 1
ATOM 638 C CA . GLY A 1 80 ? 3.344 7.415 7.844 1.00 76.00 80 GLY A CA 1
ATOM 639 C C . GLY A 1 80 ? 4.163 8.539 7.207 1.00 76.00 80 GLY A C 1
ATOM 640 O O . GLY A 1 80 ? 5.040 9.131 7.840 1.00 76.00 80 GLY A O 1
ATOM 641 N N . ALA A 1 81 ? 3.832 8.894 5.964 1.00 66.62 81 ALA A N 1
ATOM 642 C CA . ALA A 1 81 ? 4.401 10.068 5.305 1.00 66.62 81 ALA A CA 1
ATOM 643 C C . ALA A 1 81 ? 3.863 11.354 5.954 1.00 66.62 81 ALA A C 1
ATOM 645 O O . ALA A 1 81 ? 2.699 11.712 5.755 1.00 66.62 81 ALA A O 1
ATOM 646 N N . ASN A 1 82 ? 4.726 12.068 6.685 1.00 63.72 82 ASN A N 1
ATOM 647 C CA . ASN A 1 82 ? 4.425 13.351 7.336 1.00 63.72 82 ASN A CA 1
ATOM 648 C C . ASN A 1 82 ? 3.245 13.298 8.324 1.00 63.72 82 ASN A C 1
ATOM 650 O O . ASN A 1 82 ? 2.500 14.264 8.440 1.00 63.72 82 ASN A O 1
ATOM 654 N N . GLY A 1 83 ? 3.062 12.171 9.020 1.00 57.88 83 GLY A N 1
ATOM 655 C CA . GLY A 1 83 ? 2.020 12.019 10.046 1.00 57.88 83 GLY A CA 1
ATOM 656 C C . GLY A 1 83 ? 0.619 11.706 9.515 1.00 57.88 83 GLY A C 1
ATOM 657 O O . GLY A 1 83 ? -0.303 11.572 10.312 1.00 57.88 83 GLY A O 1
ATOM 658 N N . PHE A 1 84 ? 0.457 11.536 8.198 1.00 60.12 84 PHE A N 1
ATOM 659 C CA . PHE A 1 84 ? -0.828 11.212 7.583 1.00 60.12 84 PHE A CA 1
ATOM 660 C C . PHE A 1 84 ? -0.730 9.891 6.817 1.00 60.12 84 PHE A C 1
ATOM 662 O O . PHE A 1 84 ? 0.023 9.790 5.843 1.00 60.12 84 PHE A O 1
ATOM 669 N N . GLY A 1 85 ? -1.498 8.896 7.264 1.00 73.25 85 GLY A N 1
ATOM 670 C CA . GLY A 1 85 ? -1.659 7.605 6.599 1.00 73.25 85 GLY A CA 1
ATOM 671 C C . GLY A 1 85 ? -0.645 6.518 6.972 1.00 73.25 85 GLY A C 1
ATOM 672 O O . GLY A 1 85 ? 0.301 6.726 7.735 1.00 73.25 85 GLY A O 1
ATOM 673 N N . ILE A 1 86 ? -0.853 5.338 6.400 1.00 85.25 86 ILE A N 1
ATOM 674 C CA . ILE A 1 86 ? 0.056 4.191 6.421 1.00 85.25 86 ILE A CA 1
ATOM 675 C C . ILE A 1 86 ? 0.880 4.181 5.129 1.00 85.25 86 ILE A C 1
ATOM 677 O O . ILE A 1 86 ? 0.386 4.529 4.055 1.00 85.25 86 ILE A O 1
ATOM 681 N N . LEU A 1 87 ? 2.153 3.800 5.244 1.00 88.25 87 LEU A N 1
ATOM 682 C CA . LEU A 1 87 ? 3.028 3.555 4.102 1.00 88.25 87 LEU A CA 1
ATOM 683 C C . LEU A 1 87 ? 3.309 2.059 3.996 1.00 88.25 87 LEU A C 1
ATOM 685 O O . LEU A 1 87 ? 3.757 1.437 4.964 1.00 88.25 87 LEU A O 1
ATOM 689 N N . ILE A 1 88 ? 3.073 1.515 2.808 1.00 88.56 88 ILE A N 1
ATOM 690 C CA . ILE A 1 88 ? 3.235 0.102 2.477 1.00 88.56 88 ILE A CA 1
ATOM 691 C C . ILE A 1 88 ? 4.234 0.005 1.324 1.00 88.56 88 ILE A C 1
ATOM 693 O O . ILE A 1 88 ? 4.106 0.729 0.343 1.00 88.56 88 ILE A O 1
ATOM 697 N N . ASN A 1 89 ? 5.223 -0.873 1.443 1.00 85.69 89 ASN A N 1
ATOM 698 C CA . ASN A 1 89 ? 6.152 -1.228 0.379 1.00 85.69 89 ASN A CA 1
ATOM 699 C C . ASN A 1 89 ? 5.879 -2.668 -0.070 1.00 85.69 89 ASN A C 1
ATOM 701 O O . ASN A 1 89 ? 6.175 -3.622 0.657 1.00 85.69 89 ASN A O 1
ATOM 705 N N . LYS A 1 90 ? 5.304 -2.827 -1.264 1.00 81.19 90 LYS A N 1
ATOM 706 C CA . LYS A 1 90 ? 5.061 -4.139 -1.870 1.00 81.19 90 LYS A CA 1
ATOM 707 C C . LYS A 1 90 ? 6.284 -4.537 -2.690 1.00 81.19 90 LYS A C 1
ATOM 709 O O . LYS A 1 90 ? 6.508 -3.982 -3.763 1.00 81.19 90 LYS A O 1
ATOM 714 N N . ALA A 1 91 ? 7.051 -5.496 -2.169 1.00 69.50 91 ALA A N 1
ATOM 715 C CA . ALA A 1 91 ? 8.166 -6.147 -2.865 1.00 69.50 91 ALA A CA 1
ATOM 716 C C . ALA A 1 91 ? 9.156 -5.175 -3.548 1.00 69.50 91 ALA A C 1
ATOM 718 O O . ALA A 1 91 ? 9.594 -5.430 -4.666 1.00 69.50 91 ALA A O 1
ATOM 719 N N . ASP A 1 92 ? 9.448 -4.028 -2.920 1.00 66.62 92 ASP A N 1
ATOM 720 C CA . ASP A 1 92 ? 10.312 -2.961 -3.461 1.00 66.62 92 ASP A CA 1
ATOM 721 C C . ASP A 1 92 ? 9.872 -2.389 -4.820 1.00 66.62 92 ASP A C 1
ATOM 723 O O . ASP A 1 92 ? 10.616 -1.650 -5.461 1.00 66.62 92 ASP A O 1
ATOM 727 N N . THR A 1 93 ? 8.648 -2.706 -5.241 1.00 67.06 93 THR A N 1
ATOM 728 C CA . THR A 1 93 ? 8.089 -2.323 -6.537 1.00 67.06 93 THR A CA 1
ATOM 729 C C . THR A 1 93 ? 7.158 -1.124 -6.368 1.00 67.06 93 THR A C 1
ATOM 731 O O . THR A 1 93 ? 7.258 -0.145 -7.105 1.00 67.06 93 THR A O 1
ATOM 734 N N . TRP A 1 94 ? 6.302 -1.145 -5.339 1.00 73.81 94 TRP A N 1
ATOM 735 C CA . TRP A 1 94 ? 5.261 -0.135 -5.13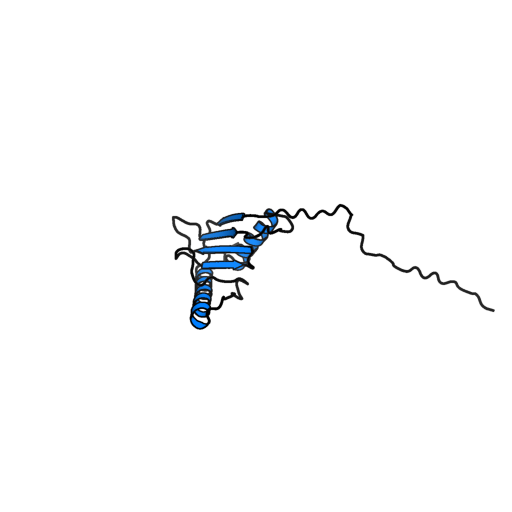1 1.00 73.81 94 TRP A CA 1
ATOM 736 C C . TRP A 1 94 ? 5.309 0.449 -3.723 1.00 73.81 94 TRP A C 1
ATOM 738 O O . TRP A 1 94 ?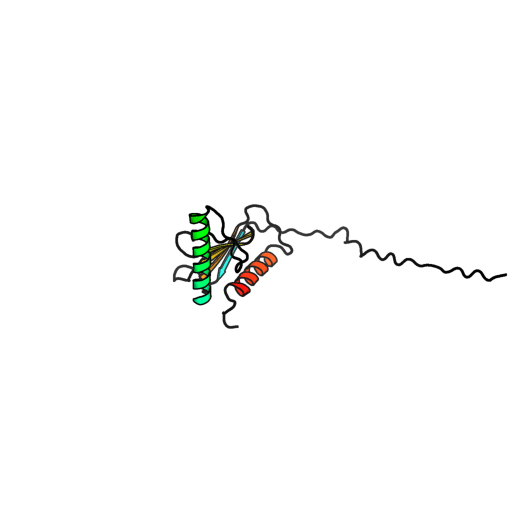 5.287 -0.294 -2.741 1.00 73.81 94 TRP A O 1
ATOM 748 N N . THR A 1 95 ? 5.307 1.782 -3.615 1.00 80.62 95 THR A N 1
ATOM 749 C CA . THR A 1 95 ? 5.056 2.472 -2.346 1.00 80.62 95 THR A CA 1
ATOM 750 C C . THR A 1 95 ? 3.625 2.994 -2.335 1.00 80.62 95 THR A C 1
ATOM 752 O O . THR A 1 95 ? 3.240 3.854 -3.119 1.00 80.62 95 THR A O 1
ATOM 755 N N . ILE A 1 96 ? 2.810 2.490 -1.422 1.00 81.94 96 ILE A N 1
ATOM 756 C CA . ILE A 1 96 ? 1.390 2.821 -1.353 1.00 81.94 96 ILE A CA 1
ATOM 757 C C . ILE A 1 96 ? 1.161 3.646 -0.097 1.00 81.94 96 ILE A C 1
ATOM 759 O O . ILE A 1 96 ? 1.528 3.234 1.007 1.00 81.94 96 ILE A O 1
ATOM 763 N N . LYS A 1 97 ? 0.571 4.828 -0.275 1.00 85.31 97 LYS A N 1
ATOM 764 C CA . LYS A 1 97 ? 0.150 5.704 0.809 1.00 85.31 97 LYS A CA 1
ATOM 765 C C . LYS A 1 97 ? -1.366 5.629 0.938 1.00 85.31 97 LYS A C 1
ATOM 767 O O . LYS A 1 97 ? -2.107 6.221 0.156 1.00 85.31 97 LYS A O 1
ATOM 772 N N . VAL A 1 98 ? -1.820 4.950 1.980 1.00 82.94 98 VAL A N 1
ATOM 773 C CA . VAL A 1 98 ? -3.247 4.891 2.306 1.00 82.94 98 VAL A CA 1
ATOM 774 C C . VAL A 1 98 ? -3.520 5.869 3.434 1.00 82.94 98 VAL A C 1
ATOM 776 O O . VAL A 1 98 ? -2.797 5.887 4.430 1.00 82.94 98 VAL A O 1
ATOM 779 N N . GLN A 1 99 ? -4.534 6.709 3.286 1.00 75.56 99 GLN A N 1
ATOM 780 C CA . GLN A 1 99 ? -4.943 7.655 4.317 1.00 75.56 99 GLN A CA 1
ATOM 781 C C . GLN A 1 99 ? -6.466 7.682 4.410 1.00 75.56 99 GLN A C 1
ATOM 783 O O . GLN A 1 99 ? -7.169 7.314 3.478 1.00 75.56 99 GLN A O 1
ATOM 788 N N . LYS A 1 100 ? -6.995 8.134 5.541 1.00 74.06 100 LYS A N 1
ATOM 789 C CA . LYS A 1 100 ? -8.386 8.574 5.552 1.00 74.06 100 LYS A CA 1
ATOM 790 C C . LYS A 1 100 ? -8.462 9.851 4.712 1.00 74.06 100 LYS A C 1
ATOM 792 O O . LYS A 1 100 ? -7.580 10.708 4.857 1.00 74.06 100 LYS A O 1
ATOM 797 N N . GLY A 1 101 ? -9.425 9.932 3.798 1.00 69.62 101 GLY A N 1
ATOM 798 C CA . GLY A 1 101 ? -9.579 11.101 2.937 1.00 69.62 101 GLY A CA 1
ATOM 799 C C . GLY A 1 101 ? -9.810 12.371 3.759 1.00 69.62 101 GLY A C 1
ATOM 800 O O . GLY A 1 101 ? -10.183 12.335 4.934 1.00 69.62 101 GLY A O 1
ATOM 801 N N . ASN A 1 102 ? -9.483 13.517 3.166 1.00 73.56 102 ASN A N 1
ATOM 802 C CA . ASN A 1 102 ? -9.842 14.827 3.700 1.00 73.56 102 ASN A CA 1
ATOM 803 C C . ASN A 1 102 ? -10.033 15.823 2.553 1.00 73.56 102 ASN A C 1
ATOM 805 O O . ASN A 1 102 ? -9.696 15.533 1.409 1.00 73.56 102 ASN A O 1
ATOM 809 N N . GLU A 1 103 ? -10.498 17.031 2.868 1.00 74.00 103 GLU A N 1
ATOM 810 C CA . GLU A 1 103 ? -10.798 18.082 1.881 1.00 74.00 103 GLU A CA 1
ATOM 811 C C . GLU A 1 103 ? -9.617 18.479 0.972 1.00 74.00 103 GLU A C 1
ATOM 813 O O . GLU A 1 103 ? -9.797 19.183 -0.020 1.00 74.00 103 GLU A O 1
ATOM 818 N N . HIS A 1 104 ? -8.390 18.075 1.303 1.00 73.88 104 HIS A N 1
ATOM 819 C CA . HIS A 1 104 ? -7.179 18.453 0.579 1.00 73.88 104 HIS A CA 1
ATOM 820 C C . HIS A 1 104 ? -6.444 17.268 -0.043 1.00 73.88 104 HIS A C 1
ATOM 822 O O . HIS A 1 104 ? -5.434 17.489 -0.722 1.00 73.88 104 HIS A O 1
ATOM 828 N N . ARG A 1 105 ? -6.872 16.021 0.207 1.00 69.44 105 ARG A N 1
ATOM 829 C CA . ARG A 1 105 ? -6.176 14.835 -0.297 1.00 69.44 105 ARG A CA 1
ATOM 830 C C . ARG A 1 105 ? -7.109 13.642 -0.552 1.00 69.44 105 ARG A C 1
ATOM 832 O O . ARG A 1 105 ? -7.957 13.356 0.288 1.00 69.44 105 ARG A O 1
ATOM 839 N N . PRO A 1 106 ? -6.852 12.877 -1.631 1.00 71.94 106 PRO A N 1
ATOM 840 C CA . PRO A 1 106 ? -7.596 11.657 -1.948 1.00 71.94 106 PRO A CA 1
ATOM 841 C C . PRO A 1 106 ? -7.429 10.593 -0.856 1.00 71.94 106 PRO A C 1
ATOM 843 O O . PRO A 1 106 ? -6.388 10.552 -0.193 1.00 71.94 106 PRO A O 1
ATOM 846 N N . GLY A 1 107 ? -8.410 9.701 -0.701 1.00 77.38 107 GLY A N 1
ATOM 847 C CA . GLY A 1 107 ? -8.350 8.598 0.267 1.00 77.38 107 GLY A CA 1
ATOM 848 C C . GLY A 1 107 ? -7.193 7.627 -0.002 1.00 77.38 107 GLY A C 1
ATOM 849 O O . GLY A 1 107 ? -6.430 7.279 0.899 1.00 77.38 107 GLY A O 1
ATOM 850 N N . VAL A 1 108 ? -6.961 7.256 -1.262 1.00 79.81 108 VAL A N 1
ATOM 851 C CA . VAL A 1 108 ? -5.845 6.369 -1.627 1.00 79.81 108 VAL A CA 1
ATOM 852 C C . VAL A 1 108 ? -4.923 7.055 -2.623 1.00 79.81 108 VAL A C 1
ATOM 854 O O . VAL A 1 108 ? -5.352 7.542 -3.669 1.00 79.81 108 VAL A O 1
ATOM 857 N N . TYR A 1 109 ? -3.630 7.070 -2.301 1.00 77.00 109 TYR A N 1
ATOM 858 C CA . TYR A 1 109 ? -2.579 7.547 -3.186 1.00 77.00 109 TYR A CA 1
ATOM 859 C C . TYR A 1 109 ? -1.515 6.470 -3.346 1.00 77.00 109 TYR A C 1
ATOM 861 O O . TYR A 1 109 ? -0.858 6.059 -2.389 1.00 77.00 109 TYR A O 1
ATOM 869 N N . LEU A 1 110 ? -1.322 6.021 -4.573 1.00 73.25 110 LEU A N 1
ATOM 870 C CA . LEU A 1 110 ? -0.311 5.045 -4.911 1.00 73.25 110 LEU A CA 1
ATOM 871 C C . LEU A 1 110 ? 0.835 5.732 -5.646 1.00 73.25 110 LEU A C 1
ATOM 873 O O . LEU A 1 110 ? 0.647 6.472 -6.613 1.00 73.25 110 LEU A O 1
ATOM 877 N N . GLU A 1 111 ? 2.040 5.461 -5.157 1.00 72.25 111 GLU A N 1
ATOM 878 C CA . GLU A 1 111 ? 3.278 5.974 -5.704 1.00 72.25 111 GLU A CA 1
ATOM 879 C C . GLU A 1 111 ? 4.180 4.821 -6.147 1.00 72.25 111 GLU A C 1
ATOM 881 O O . GLU A 1 111 ? 4.867 4.160 -5.363 1.00 72.25 111 GLU A O 1
ATOM 886 N N . MET A 1 112 ? 4.207 4.589 -7.449 1.00 68.94 112 MET A N 1
ATOM 887 C CA . MET A 1 112 ? 5.130 3.649 -8.059 1.00 68.94 112 MET A CA 1
ATOM 888 C C . MET A 1 112 ? 6.451 4.374 -8.262 1.00 68.94 112 MET A C 1
ATOM 890 O O . MET A 1 112 ? 6.596 5.131 -9.220 1.00 68.94 112 MET A O 1
ATOM 894 N N . ARG A 1 113 ? 7.391 4.182 -7.333 1.00 66.94 113 ARG A N 1
ATOM 895 C CA . ARG A 1 113 ? 8.767 4.660 -7.485 1.00 66.94 113 ARG A CA 1
ATOM 896 C C . ARG A 1 113 ? 9.673 3.502 -7.814 1.00 66.94 113 ARG A C 1
ATOM 898 O O . ARG A 1 113 ? 9.999 2.710 -6.932 1.00 66.94 113 ARG A O 1
ATOM 905 N N . SER A 1 114 ? 10.165 3.477 -9.040 1.00 60.22 114 SER A N 1
ATOM 906 C CA . SER A 1 114 ? 11.316 2.653 -9.336 1.00 60.22 114 SER A CA 1
ATOM 907 C C . SER A 1 114 ? 12.598 3.306 -8.795 1.00 60.22 114 SER A C 1
ATOM 909 O O . SER A 1 114 ? 12.822 4.508 -8.947 1.00 60.22 114 SER A O 1
ATOM 911 N N . ARG A 1 115 ? 13.473 2.503 -8.174 1.00 56.28 115 ARG A N 1
ATOM 912 C CA . ARG A 1 115 ? 14.879 2.877 -7.912 1.00 56.28 115 ARG A CA 1
ATOM 913 C C . ARG A 1 115 ? 15.853 2.290 -8.945 1.00 56.28 115 ARG A C 1
ATOM 915 O O . ARG A 1 115 ? 17.028 2.651 -8.922 1.00 56.28 115 ARG A O 1
ATOM 922 N N . ILE A 1 116 ? 15.375 1.393 -9.812 1.00 60.25 116 ILE A N 1
ATOM 923 C CA . ILE A 1 116 ? 16.103 0.665 -10.867 1.00 60.25 116 ILE A CA 1
ATOM 924 C C . ILE A 1 116 ? 15.133 0.334 -12.011 1.00 60.25 116 ILE A C 1
ATOM 926 O O . ILE A 1 116 ? 14.037 -0.112 -11.723 1.00 60.25 116 ILE A O 1
ATOM 930 N N . LEU A 1 117 ? 15.484 0.495 -13.292 1.00 63.00 117 LEU A N 1
ATOM 931 C CA . LEU A 1 117 ? 14.551 0.248 -14.414 1.00 63.00 117 LEU A CA 1
ATOM 932 C C . LEU A 1 117 ? 13.798 -1.095 -14.256 1.00 63.00 117 LEU A C 1
ATOM 934 O O . LEU A 1 117 ? 14.362 -2.164 -14.496 1.00 63.00 117 LEU A O 1
ATOM 938 N N . HIS A 1 118 ? 12.535 -1.036 -13.818 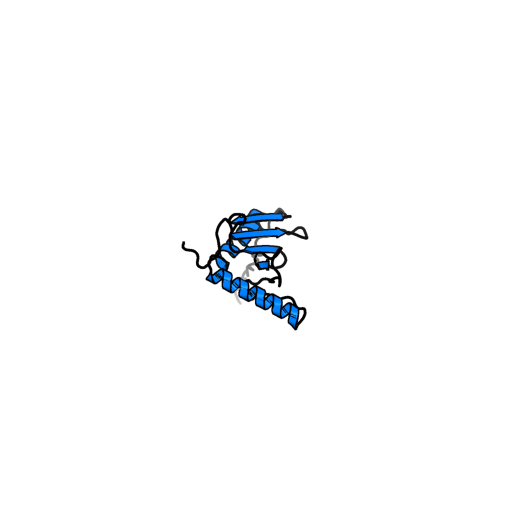1.00 66.69 118 HIS A N 1
ATOM 939 C CA . HIS A 1 118 ? 11.713 -2.217 -13.580 1.00 66.69 118 HIS A CA 1
ATOM 940 C C . HIS A 1 118 ? 10.933 -2.488 -14.847 1.00 66.69 118 HIS A C 1
ATOM 942 O O . HIS A 1 118 ? 10.300 -1.598 -15.415 1.00 66.69 118 HIS A O 1
ATOM 948 N N . THR A 1 119 ? 11.006 -3.730 -15.295 1.00 72.19 119 THR A N 1
ATOM 949 C CA . THR A 1 119 ? 10.385 -4.147 -16.538 1.00 72.19 119 THR A CA 1
ATOM 950 C C . THR A 1 119 ? 9.182 -5.005 -16.206 1.00 72.19 119 THR A C 1
ATOM 952 O O . THR A 1 119 ? 9.289 -5.960 -15.439 1.00 72.19 119 THR A O 1
ATOM 955 N N . HIS A 1 120 ? 8.025 -4.624 -16.736 1.00 70.88 120 HIS A N 1
ATOM 956 C CA . HIS A 1 120 ? 6.788 -5.360 -16.524 1.00 70.88 120 HIS A CA 1
ATOM 957 C C . HIS A 1 120 ? 6.404 -6.077 -17.818 1.00 70.88 120 HIS A C 1
ATOM 959 O O . HIS A 1 120 ? 6.398 -5.436 -18.877 1.00 70.88 120 HIS A O 1
ATOM 965 N N . PRO A 1 121 ? 6.048 -7.373 -17.781 1.00 73.31 121 PRO A N 1
ATOM 966 C CA . PRO A 1 121 ? 5.382 -8.014 -18.908 1.00 73.31 121 PRO A CA 1
ATOM 967 C C . PRO A 1 121 ? 4.104 -7.226 -19.235 1.00 73.31 121 PRO A C 1
ATOM 969 O O . PRO A 1 121 ? 3.238 -7.083 -18.379 1.00 73.31 121 PRO A O 1
ATOM 972 N N . GLY A 1 122 ? 4.018 -6.633 -20.430 1.00 74.38 122 GLY A N 1
ATOM 973 C CA . GLY A 1 122 ? 2.912 -5.739 -20.819 1.00 74.38 122 GLY A CA 1
ATOM 974 C C . GLY A 1 122 ? 3.116 -4.246 -20.504 1.00 74.38 122 GLY A C 1
ATOM 975 O O . GLY A 1 122 ? 2.217 -3.439 -20.741 1.00 74.38 122 GLY A O 1
ATOM 976 N N . GLY A 1 123 ? 4.297 -3.859 -20.016 1.00 75.88 123 GLY A N 1
ATOM 977 C CA . GLY A 1 123 ? 4.682 -2.466 -19.799 1.00 75.88 123 GLY A CA 1
ATOM 978 C C . GLY A 1 123 ? 3.854 -1.742 -18.737 1.00 75.88 123 GLY A C 1
ATOM 979 O O . GLY A 1 123 ? 3.333 -2.345 -17.801 1.00 75.88 123 GLY A O 1
ATOM 980 N N . VAL A 1 124 ? 3.734 -0.421 -18.888 1.00 75.06 124 VAL A N 1
ATOM 981 C CA . VAL A 1 124 ? 3.085 0.457 -17.898 1.00 75.06 124 VAL A CA 1
ATOM 982 C C . VAL A 1 124 ? 1.616 0.124 -17.646 1.00 75.06 124 VAL A C 1
ATOM 984 O O . VAL A 1 124 ? 1.155 0.239 -16.511 1.00 75.06 124 VAL A O 1
ATOM 987 N N . PHE A 1 125 ? 0.891 -0.318 -18.676 1.00 78.19 125 PHE A N 1
ATOM 988 C CA . PHE A 1 125 ? -0.518 -0.675 -18.544 1.00 78.19 125 PHE A CA 1
ATOM 989 C C . PHE A 1 125 ? -0.685 -1.898 -17.650 1.00 78.19 125 PHE A C 1
ATOM 991 O O . PHE A 1 125 ? -1.437 -1.836 -16.688 1.00 78.19 125 PHE A O 1
ATOM 998 N N . ALA A 1 126 ? 0.078 -2.964 -17.895 1.00 80.19 126 ALA A N 1
ATOM 999 C CA . ALA A 1 126 ? 0.016 -4.162 -17.063 1.00 80.19 126 ALA A CA 1
ATOM 1000 C C . ALA A 1 126 ? 0.437 -3.890 -15.610 1.00 80.19 126 ALA A C 1
ATOM 1002 O O . ALA A 1 126 ? -0.231 -4.348 -14.689 1.00 80.19 126 ALA A O 1
ATOM 1003 N N . ALA A 1 127 ? 1.484 -3.085 -15.404 1.00 78.12 127 ALA A N 1
ATOM 1004 C CA . ALA A 1 127 ? 1.920 -2.685 -14.067 1.00 78.12 127 ALA A CA 1
ATOM 1005 C C . ALA A 1 127 ? 0.837 -1.901 -13.305 1.00 78.12 127 ALA A C 1
ATOM 1007 O O . ALA A 1 127 ? 0.631 -2.088 -12.107 1.00 78.12 127 ALA A O 1
ATOM 1008 N N . THR A 1 128 ? 0.127 -1.029 -14.022 1.00 80.50 128 THR A N 1
ATOM 1009 C CA . THR A 1 128 ? -0.989 -0.250 -13.477 1.00 80.50 128 THR A CA 1
ATOM 1010 C C . THR A 1 128 ? -2.172 -1.152 -13.134 1.00 80.50 128 THR A C 1
ATOM 1012 O O . THR A 1 128 ? -2.711 -1.046 -12.037 1.00 80.50 128 THR A O 1
ATOM 1015 N N . GLU A 1 129 ? -2.551 -2.061 -14.032 1.00 85.31 129 GLU A N 1
ATOM 1016 C CA . GLU A 1 129 ? -3.641 -3.018 -13.811 1.00 85.31 129 GLU A CA 1
ATOM 1017 C C . GLU A 1 129 ? -3.370 -3.926 -12.604 1.00 85.31 129 GLU A C 1
ATOM 1019 O O . GLU A 1 129 ? -4.260 -4.119 -11.778 1.00 85.31 129 GLU A O 1
ATOM 1024 N N . GLU A 1 130 ? -2.142 -4.431 -12.439 1.00 84.00 130 GLU A N 1
ATOM 1025 C CA . GLU A 1 130 ? -1.761 -5.235 -11.270 1.00 84.00 130 GLU A CA 1
ATOM 1026 C C . GLU A 1 130 ? -1.892 -4.428 -9.969 1.00 84.00 130 GLU A C 1
ATOM 1028 O O . GLU A 1 130 ? -2.507 -4.885 -9.000 1.00 84.00 130 GLU A O 1
ATOM 1033 N N . ALA A 1 131 ? -1.375 -3.197 -9.960 1.00 82.50 131 ALA A N 1
ATOM 1034 C CA . ALA A 1 131 ? -1.449 -2.312 -8.804 1.00 82.50 131 ALA A CA 1
ATOM 1035 C C . ALA A 1 131 ? -2.902 -1.965 -8.425 1.00 82.50 131 ALA A C 1
ATOM 1037 O O . ALA A 1 131 ? -3.275 -2.030 -7.251 1.00 82.50 131 ALA A O 1
ATOM 1038 N N . VAL A 1 132 ? -3.736 -1.624 -9.412 1.00 85.75 132 VAL A N 1
ATOM 1039 C CA . VAL A 1 132 ? -5.161 -1.308 -9.217 1.00 85.75 132 VAL A CA 1
ATOM 1040 C C . VAL A 1 132 ? -5.938 -2.537 -8.752 1.00 85.75 132 VAL A C 1
ATOM 1042 O O . VAL A 1 132 ? -6.757 -2.430 -7.839 1.00 85.75 132 VAL A O 1
ATOM 1045 N N . THR A 1 133 ? -5.658 -3.708 -9.327 1.00 89.94 133 THR A N 1
ATOM 1046 C CA . THR A 1 133 ? -6.287 -4.976 -8.936 1.00 89.94 133 THR A CA 1
ATOM 1047 C C . THR A 1 133 ? -6.005 -5.285 -7.472 1.00 89.94 133 THR A C 1
ATOM 1049 O O . THR A 1 133 ? -6.945 -5.512 -6.712 1.00 89.94 133 THR A O 1
ATOM 1052 N N . TRP A 1 134 ? -4.743 -5.182 -7.042 1.00 88.38 134 TRP A N 1
ATOM 1053 C CA . TRP A 1 134 ? -4.377 -5.376 -5.639 1.00 88.38 134 TRP A CA 1
ATOM 1054 C C . TRP A 1 134 ? -5.072 -4.371 -4.710 1.00 88.38 134 TRP A C 1
ATOM 1056 O O . TRP A 1 134 ? -5.595 -4.775 -3.669 1.00 88.38 134 TRP A O 1
ATOM 1066 N N . ILE A 1 135 ? -5.124 -3.080 -5.082 1.00 87.88 135 ILE A N 1
ATOM 1067 C CA . ILE A 1 135 ? -5.835 -2.052 -4.299 1.00 87.88 135 ILE A CA 1
ATOM 1068 C C . ILE A 1 135 ? -7.299 -2.455 -4.127 1.00 87.88 135 ILE A C 1
ATOM 1070 O O . ILE A 1 135 ? -7.807 -2.451 -3.008 1.00 87.88 135 ILE A O 1
ATOM 1074 N N . ARG A 1 136 ? -7.973 -2.816 -5.219 1.00 90.06 136 ARG A N 1
ATOM 1075 C CA . ARG A 1 136 ? -9.388 -3.188 -5.204 1.00 90.06 136 ARG A CA 1
ATOM 1076 C C . ARG A 1 136 ? -9.633 -4.420 -4.332 1.00 90.06 136 ARG A C 1
ATOM 1078 O O . ARG A 1 136 ? -10.479 -4.384 -3.450 1.00 90.06 136 ARG A O 1
ATOM 1085 N N . GLU A 1 137 ? -8.863 -5.481 -4.543 1.00 92.81 137 GLU A N 1
ATOM 1086 C CA . GLU A 1 137 ? -9.060 -6.777 -3.879 1.00 92.81 137 GLU A CA 1
ATOM 1087 C C . GLU A 1 137 ? -8.623 -6.786 -2.410 1.00 92.81 137 GLU A C 1
ATOM 1089 O O . GLU A 1 137 ? -9.081 -7.627 -1.639 1.00 92.81 137 GLU A O 1
ATOM 1094 N N . THR A 1 138 ? -7.757 -5.852 -2.005 1.00 91.75 138 THR A N 1
ATOM 1095 C CA . THR A 1 138 ? -7.231 -5.786 -0.633 1.00 91.75 138 THR A CA 1
ATOM 1096 C C . THR A 1 138 ? -7.866 -4.664 0.182 1.00 91.75 138 THR A C 1
ATOM 1098 O O . THR A 1 138 ? -8.260 -4.883 1.326 1.00 91.75 138 THR A O 1
ATOM 1101 N N . LEU A 1 139 ? -7.934 -3.454 -0.380 1.00 89.56 139 LEU A N 1
ATOM 1102 C CA . LEU A 1 139 ? -8.337 -2.238 0.336 1.00 89.56 139 LEU A CA 1
ATOM 1103 C C . LEU A 1 139 ? -9.813 -1.879 0.136 1.00 89.56 139 LEU A C 1
ATOM 1105 O O . LEU A 1 139 ? -10.361 -1.148 0.953 1.00 89.56 139 LEU A O 1
ATOM 1109 N N . PHE A 1 140 ? -10.440 -2.391 -0.923 1.00 90.25 140 PHE A N 1
ATOM 1110 C CA . PHE A 1 140 ? -11.856 -2.171 -1.237 1.00 90.25 140 PHE A CA 1
ATOM 1111 C C . PHE A 1 140 ? -12.640 -3.485 -1.312 1.00 90.25 140 PHE A C 1
ATOM 1113 O O . PHE A 1 140 ? -13.672 -3.563 -1.969 1.00 90.25 140 PHE A O 1
ATOM 1120 N N . VAL A 1 141 ? -12.163 -4.524 -0.621 1.00 91.88 141 VAL A N 1
ATOM 1121 C CA . VAL A 1 141 ? -12.803 -5.849 -0.586 1.00 91.88 141 VAL A CA 1
ATOM 1122 C C . VAL A 1 141 ? -14.226 -5.818 -0.013 1.00 91.88 141 VAL A C 1
ATOM 1124 O O . VAL A 1 141 ? -15.014 -6.724 -0.261 1.00 91.88 141 VAL A O 1
ATOM 1127 N N . ASP A 1 142 ? -14.547 -4.790 0.771 1.00 90.75 142 ASP A N 1
ATOM 1128 C CA . ASP A 1 142 ? -15.848 -4.563 1.397 1.00 90.75 142 ASP A CA 1
ATOM 1129 C C . ASP A 1 142 ? -16.627 -3.391 0.776 1.00 90.75 142 ASP A C 1
ATOM 1131 O O . ASP A 1 142 ? -17.669 -2.995 1.307 1.00 90.75 142 ASP A O 1
ATOM 1135 N N . ALA A 1 143 ? -16.147 -2.838 -0.343 1.00 85.94 143 ALA A N 1
ATOM 1136 C CA . ALA A 1 143 ? -16.898 -1.849 -1.102 1.00 85.94 143 ALA A CA 1
ATOM 1137 C C . ALA A 1 143 ? -18.110 -2.512 -1.792 1.00 85.94 143 ALA A C 1
ATOM 1139 O O . ALA A 1 143 ? -18.012 -3.661 -2.223 1.00 85.94 143 ALA A O 1
ATOM 1140 N N . PRO A 1 144 ? -19.259 -1.819 -1.897 1.00 77.12 144 PRO A N 1
ATOM 1141 C CA . PRO A 1 144 ? -20.393 -2.317 -2.669 1.00 77.12 144 PRO A CA 1
ATOM 1142 C C . PRO A 1 144 ? -20.047 -2.382 -4.167 1.00 77.12 144 PRO A C 1
ATOM 1144 O O . PRO A 1 144 ? -19.368 -1.484 -4.669 1.00 77.12 144 PRO A O 1
ATOM 1147 N N . ASP A 1 145 ? -20.530 -3.430 -4.845 1.00 66.62 145 ASP A N 1
ATOM 1148 C CA . ASP A 1 145 ? -20.419 -3.619 -6.305 1.00 66.62 145 ASP A CA 1
ATOM 1149 C C . ASP A 1 145 ? -21.091 -2.494 -7.116 1.00 66.62 145 ASP A C 1
ATOM 1151 O O . ASP A 1 145 ? -22.184 -2.021 -6.708 1.00 66.62 145 ASP A O 1
#

Radius of gyration: 24.89 Å; chains: 1; bounding box: 36×89×62 Å

Secondary structure (DSSP, 8-state):
--------------PPPPPPTT------EEEEEEEEES-PPPHHHHHHHHHHHHHHHHHHHHHS--EEETTTTEEE-SS-BTTBSEEEEETTTEEEEE---BTTB-SEEEEEEEEEEEE-TTHHHHHHHHHHHHHHHHHSTTS--